Protein AF-A0AAE3LX04-F1 (afdb_monomer_lite)

Radius of gyration: 14.79 Å; chains: 1; bounding box: 32×34×37 Å

pLDDT: mean 92.46, std 10.85, range [40.88, 98.56]

Secondary structure (DSSP, 8-state):
-PPPPHHHHHHHHHHHHHHTT-HHHHHHHHHHHHHTT--HHHHHHHHHHHHHHHHHHHT-TT-HHHHHHH-SS---HHHHHHHHHHHHHHHHHHHHHHHHHHHHHHHHHHS---S-HHHHHHHHHHHHHHHTTS--

Foldseek 3Di:
DDDPDPLVVLLVVLLLCLLVLVLVVNVVSLVVSVVVVNDLLNSLVSNLVLLVLLLQQQPDPVHNVVSQCPDPVRDDDPVSVSSSVSSRLQHNVLSVVLNVLSVVLSVVVVDDDDDDSSVSSSVSSSVSSVSSPPDD

Structure (mmCIF, N/CA/C/O backbone):
data_AF-A0AAE3LX04-F1
#
_entry.id   AF-A0AAE3LX04-F1
#
loop_
_atom_site.group_PDB
_atom_site.id
_atom_site.type_symbol
_atom_site.label_atom_id
_atom_site.label_alt_id
_atom_site.label_comp_id
_atom_site.label_asym_id
_atom_site.label_entity_id
_atom_site.label_seq_id
_atom_site.pdbx_PDB_ins_code
_atom_site.Cartn_x
_atom_site.Cartn_y
_atom_site.Cartn_z
_atom_site.occupancy
_atom_site.B_iso_or_equiv
_atom_site.auth_seq_id
_atom_site.auth_comp_id
_atom_site.auth_asym_id
_atom_site.auth_atom_id
_atom_site.pdbx_PDB_model_num
ATOM 1 N N . ALA A 1 1 ? 15.759 -22.348 7.270 1.00 40.88 1 ALA A N 1
ATOM 2 C CA . ALA A 1 1 ? 14.802 -21.340 6.777 1.00 40.88 1 ALA A CA 1
ATOM 3 C C . ALA A 1 1 ? 13.805 -21.066 7.896 1.00 40.88 1 ALA A C 1
ATOM 5 O O . ALA A 1 1 ? 13.182 -22.018 8.348 1.00 40.88 1 ALA A O 1
ATOM 6 N N . CYS A 1 2 ? 13.716 -19.833 8.402 1.00 48.12 2 CYS A N 1
ATOM 7 C CA . CYS A 1 2 ? 12.643 -19.460 9.328 1.00 48.12 2 CYS A CA 1
ATOM 8 C C . CYS A 1 2 ? 11.353 -19.325 8.521 1.00 48.12 2 CYS A C 1
ATOM 10 O O . CYS A 1 2 ? 11.318 -18.542 7.572 1.00 48.12 2 CYS A O 1
ATOM 12 N N . ALA A 1 3 ? 10.327 -20.103 8.863 1.00 41.97 3 ALA A N 1
ATOM 13 C CA . ALA A 1 3 ? 8.994 -19.874 8.327 1.00 41.97 3 ALA A CA 1
ATOM 14 C C . ALA A 1 3 ? 8.537 -18.463 8.744 1.00 41.97 3 ALA A C 1
ATOM 16 O O . ALA A 1 3 ? 8.785 -18.078 9.892 1.00 41.97 3 ALA A O 1
ATOM 17 N N . PRO A 1 4 ? 7.924 -17.678 7.842 1.00 54.59 4 PRO A N 1
ATOM 18 C CA . PRO A 1 4 ? 7.357 -16.393 8.221 1.00 54.59 4 PRO A CA 1
ATOM 19 C C . PRO A 1 4 ? 6.313 -16.618 9.315 1.00 54.59 4 PRO A C 1
ATOM 21 O O . PRO A 1 4 ? 5.548 -17.584 9.272 1.00 54.59 4 PRO A O 1
ATOM 24 N N . VAL A 1 5 ? 6.300 -15.739 10.315 1.00 61.31 5 VAL A N 1
ATOM 25 C CA . VAL A 1 5 ? 5.229 -15.722 11.315 1.00 61.31 5 VAL A CA 1
ATOM 26 C C . VAL A 1 5 ? 3.923 -15.483 10.558 1.00 61.31 5 VAL A C 1
ATOM 28 O O . VAL A 1 5 ? 3.886 -14.614 9.691 1.00 61.31 5 VAL A O 1
ATOM 31 N N . SER A 1 6 ? 2.864 -16.240 10.855 1.00 61.38 6 SER A N 1
ATOM 32 C CA . SER A 1 6 ? 1.597 -16.229 10.102 1.00 61.38 6 SER A CA 1
ATOM 33 C C . SER A 1 6 ? 1.060 -14.815 9.828 1.00 61.38 6 SER A C 1
ATOM 35 O O . SER A 1 6 ? 0.615 -14.523 8.724 1.00 61.38 6 SER A O 1
ATOM 37 N N . ASN A 1 7 ? 1.231 -13.901 10.790 1.00 66.44 7 ASN A N 1
ATOM 38 C CA . ASN A 1 7 ? 0.832 -12.497 10.670 1.00 66.44 7 ASN A CA 1
ATOM 39 C C . ASN A 1 7 ? 1.572 -11.724 9.560 1.00 66.44 7 ASN A C 1
ATOM 41 O O . ASN A 1 7 ? 1.014 -10.791 8.993 1.00 66.44 7 ASN A O 1
ATOM 45 N N . GLU A 1 8 ? 2.828 -12.063 9.260 1.00 70.25 8 GLU A N 1
ATOM 46 C CA . GLU A 1 8 ? 3.607 -11.401 8.205 1.00 70.25 8 GLU A CA 1
ATOM 47 C C . GLU A 1 8 ? 3.161 -11.858 6.811 1.00 70.25 8 GLU A C 1
ATOM 49 O O . GLU A 1 8 ? 3.072 -11.037 5.900 1.00 70.25 8 GLU A O 1
ATOM 54 N 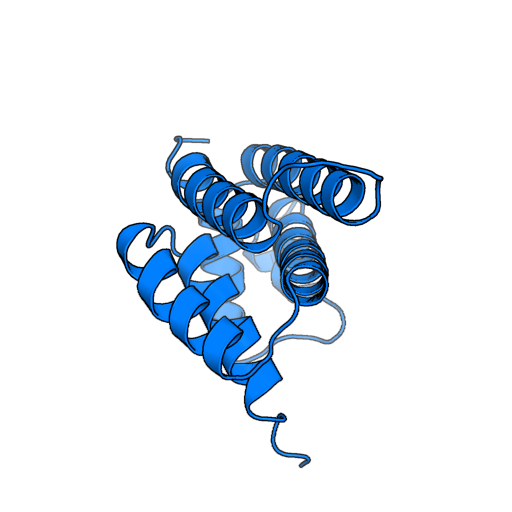N . ALA A 1 9 ? 2.797 -13.137 6.662 1.00 74.75 9 ALA A N 1
ATOM 55 C CA . ALA A 1 9 ? 2.200 -13.650 5.430 1.00 74.75 9 ALA A CA 1
ATOM 56 C C . ALA A 1 9 ? 0.818 -13.025 5.174 1.00 74.75 9 ALA A C 1
ATOM 58 O O . ALA A 1 9 ? 0.560 -12.534 4.076 1.00 74.75 9 ALA A O 1
ATOM 59 N N . ASP A 1 10 ? -0.028 -12.946 6.206 1.00 82.69 10 ASP A N 1
ATOM 60 C CA . ASP A 1 10 ? -1.352 -12.327 6.093 1.00 82.69 10 ASP A CA 1
ATOM 61 C C . ASP A 1 10 ? -1.257 -10.804 5.825 1.00 82.69 10 ASP A C 1
ATOM 63 O O . ASP A 1 10 ? -2.107 -10.224 5.140 1.00 82.69 10 ASP A O 1
ATOM 67 N N . LEU A 1 11 ? -0.206 -10.135 6.326 1.00 89.69 11 LEU A N 1
ATOM 68 C CA . LEU A 1 11 ? 0.087 -8.735 6.003 1.00 89.69 11 LEU A CA 1
ATOM 69 C C . LEU A 1 11 ? 0.485 -8.572 4.531 1.00 89.69 11 LEU A C 1
ATOM 71 O O . LEU A 1 11 ? -0.022 -7.679 3.854 1.00 89.69 11 LEU A O 1
ATOM 75 N N . ASP A 1 12 ? 1.368 -9.423 4.014 1.00 91.19 12 ASP A N 1
ATOM 76 C CA . ASP A 1 12 ? 1.736 -9.392 2.596 1.00 91.19 12 ASP A CA 1
ATOM 77 C C . ASP A 1 12 ? 0.509 -9.653 1.695 1.00 91.19 12 ASP A C 1
ATOM 79 O O . ASP A 1 12 ? 0.388 -9.054 0.622 1.00 91.19 12 ASP A O 1
ATOM 83 N N . ASP A 1 13 ? -0.447 -10.475 2.137 1.00 93.31 13 ASP A N 1
ATOM 84 C CA . ASP A 1 13 ? -1.686 -10.750 1.405 1.00 93.31 13 ASP A CA 1
ATOM 85 C C . ASP A 1 13 ? -2.583 -9.517 1.246 1.00 93.31 13 ASP A C 1
ATOM 87 O O . ASP A 1 13 ? -3.019 -9.231 0.125 1.00 93.31 13 ASP A O 1
ATOM 91 N N . ILE A 1 14 ? -2.820 -8.731 2.307 1.00 96.62 14 ILE A N 1
ATOM 92 C CA . ILE A 1 14 ? -3.611 -7.494 2.164 1.00 96.62 14 ILE A CA 1
ATOM 93 C C . ILE A 1 14 ? -2.918 -6.489 1.237 1.00 96.62 14 ILE A C 1
ATOM 95 O O . ILE A 1 14 ? -3.574 -5.833 0.426 1.00 96.62 14 ILE A O 1
ATOM 99 N N . LEU A 1 15 ? -1.588 -6.400 1.293 1.00 97.44 15 LEU A N 1
ATOM 100 C CA . LEU A 1 15 ? -0.820 -5.500 0.433 1.00 97.44 15 LEU A CA 1
ATOM 101 C C . LEU A 1 15 ? -0.904 -5.923 -1.034 1.00 97.44 15 LEU A C 1
ATOM 103 O O . LEU A 1 15 ? -1.088 -5.071 -1.909 1.00 97.44 15 LEU A O 1
ATOM 107 N N . ASN A 1 16 ? -0.855 -7.229 -1.304 1.00 97.25 16 ASN A N 1
ATOM 108 C CA . ASN A 1 16 ? -1.091 -7.777 -2.635 1.00 97.25 16 ASN A CA 1
ATOM 109 C C . ASN A 1 16 ? -2.509 -7.470 -3.126 1.00 97.25 16 ASN A C 1
ATOM 111 O O . ASN A 1 16 ? -2.658 -6.975 -4.235 1.00 97.25 16 ASN A O 1
ATOM 115 N N . VAL A 1 17 ? -3.541 -7.682 -2.305 1.00 97.88 17 VAL A N 1
ATOM 116 C CA . VAL A 1 17 ? -4.942 -7.378 -2.654 1.00 97.88 17 VAL A CA 1
ATOM 117 C C . VAL A 1 17 ? -5.124 -5.908 -3.045 1.00 97.88 17 VAL A C 1
ATOM 119 O O . VAL A 1 17 ? -5.741 -5.605 -4.071 1.00 97.88 17 VAL A O 1
ATOM 122 N N . VAL A 1 18 ? -4.561 -4.988 -2.258 1.00 98.25 18 VAL A N 1
ATOM 123 C CA . VAL A 1 18 ? -4.651 -3.543 -2.516 1.00 98.25 18 VAL A CA 1
ATOM 124 C C . VAL A 1 18 ? -3.929 -3.170 -3.809 1.00 98.25 18 VAL A C 1
ATOM 126 O O . VAL A 1 18 ? -4.471 -2.426 -4.627 1.00 98.25 18 VAL A O 1
ATOM 129 N N . THR A 1 19 ? -2.724 -3.697 -4.021 1.00 98.06 19 THR A N 1
ATOM 130 C CA . THR A 1 19 ? -1.900 -3.350 -5.190 1.00 98.06 19 THR A CA 1
ATOM 131 C C . THR A 1 19 ? -2.306 -4.075 -6.470 1.00 98.06 19 THR A C 1
ATOM 133 O O . THR A 1 19 ? -2.090 -3.535 -7.552 1.00 98.06 19 THR A O 1
ATOM 136 N N . ASP A 1 20 ? -3.004 -5.205 -6.360 1.00 97.50 20 ASP A N 1
ATOM 137 C CA . ASP A 1 20 ? -3.728 -5.870 -7.451 1.00 97.50 20 ASP A CA 1
ATOM 138 C C . ASP A 1 20 ? -5.122 -5.245 -7.699 1.00 97.50 20 ASP A C 1
ATOM 140 O O . ASP A 1 20 ? -5.898 -5.744 -8.514 1.00 97.50 20 ASP A O 1
ATOM 144 N N . LEU A 1 21 ? -5.442 -4.130 -7.026 1.00 96.75 21 LEU A N 1
ATOM 145 C CA . LEU A 1 21 ? -6.643 -3.310 -7.232 1.00 96.75 21 LEU A CA 1
ATOM 146 C C . LEU A 1 21 ? -7.963 -4.025 -6.900 1.00 96.75 21 LEU A C 1
ATOM 148 O O . LEU A 1 21 ? -9.031 -3.658 -7.402 1.00 96.75 21 LEU A O 1
ATOM 152 N N . LYS A 1 22 ? -7.929 -5.029 -6.024 1.00 96.81 22 LYS A N 1
ATOM 153 C CA . LYS A 1 22 ? -9.075 -5.873 -5.651 1.00 96.81 22 LYS A CA 1
ATOM 154 C C . LYS A 1 22 ? -9.845 -5.296 -4.459 1.00 96.81 22 LYS A C 1
ATOM 156 O O . LYS A 1 22 ? -9.922 -5.902 -3.397 1.00 96.81 22 LYS A O 1
ATOM 161 N N . ALA A 1 23 ? -10.455 -4.122 -4.638 1.00 96.19 23 ALA A N 1
ATOM 162 C CA . ALA A 1 23 ? -11.133 -3.397 -3.554 1.00 96.19 23 ALA A CA 1
ATOM 163 C C . ALA A 1 23 ? -12.182 -4.231 -2.783 1.00 96.19 23 ALA A C 1
ATOM 165 O O . ALA A 1 23 ? -12.292 -4.103 -1.568 1.00 96.19 23 ALA A O 1
ATOM 166 N N . ALA A 1 24 ? -12.908 -5.122 -3.468 1.00 96.31 24 ALA A N 1
ATOM 167 C CA . ALA A 1 24 ? -13.913 -5.991 -2.849 1.00 96.31 24 ALA A CA 1
ATOM 168 C C . ALA A 1 24 ? -13.321 -7.042 -1.885 1.00 96.31 24 ALA A C 1
ATOM 170 O O . ALA A 1 24 ? -14.018 -7.510 -0.990 1.00 96.31 24 ALA A O 1
ATOM 171 N N . GLU A 1 25 ? -12.043 -7.402 -2.043 1.00 97.38 25 GLU A N 1
ATOM 172 C CA . GLU A 1 25 ? -11.356 -8.385 -1.193 1.00 97.38 25 GLU A CA 1
ATOM 173 C C . GLU A 1 25 ? -10.764 -7.741 0.082 1.00 97.38 25 GLU A C 1
ATOM 175 O O . GLU A 1 25 ? -10.432 -8.452 1.028 1.00 97.38 25 GLU A O 1
ATOM 180 N N . ILE A 1 26 ? -10.677 -6.403 0.154 1.00 97.62 26 ILE A N 1
ATOM 181 C CA . ILE A 1 26 ? -10.029 -5.668 1.259 1.00 97.62 26 ILE A CA 1
ATOM 182 C C . ILE A 1 26 ? -10.728 -5.908 2.599 1.00 97.62 26 ILE A C 1
ATOM 184 O O . ILE A 1 26 ? -10.073 -6.288 3.568 1.00 97.62 26 ILE A O 1
ATOM 188 N N . GLY A 1 27 ? -12.048 -5.703 2.662 1.00 96.56 27 GLY A N 1
ATOM 189 C CA . GLY A 1 27 ? -12.821 -5.813 3.906 1.00 96.56 27 GLY A CA 1
ATOM 190 C C . GLY A 1 27 ? -12.691 -7.190 4.576 1.00 96.56 27 GLY A C 1
ATOM 191 O O . GLY A 1 27 ? -12.297 -7.258 5.743 1.00 96.56 27 GLY A O 1
ATOM 192 N N . PRO A 1 28 ? -12.941 -8.304 3.856 1.00 96.06 28 PRO A N 1
ATOM 193 C CA . PRO A 1 28 ? -12.779 -9.651 4.404 1.00 96.06 28 PRO A CA 1
ATOM 194 C C . PRO A 1 28 ? -11.361 -9.958 4.909 1.00 96.06 28 PRO A C 1
ATOM 196 O O . PRO A 1 28 ? -11.207 -10.564 5.972 1.00 96.06 28 PRO A O 1
ATOM 199 N N . VAL A 1 29 ? -10.321 -9.532 4.183 1.00 96.62 29 VAL A N 1
ATOM 200 C CA . VAL A 1 29 ? -8.922 -9.774 4.580 1.00 96.62 29 VAL A CA 1
ATOM 201 C C . VAL A 1 29 ? -8.545 -8.934 5.805 1.00 96.62 29 VAL A C 1
ATOM 203 O O . VAL A 1 29 ? -7.982 -9.468 6.760 1.00 96.62 29 VAL A O 1
ATOM 206 N N . LEU A 1 30 ? -8.916 -7.649 5.838 1.00 96.44 30 LEU A N 1
ATOM 207 C CA . LEU A 1 30 ? -8.692 -6.785 7.003 1.00 96.44 30 LEU A CA 1
ATOM 208 C C . LEU A 1 30 ? -9.425 -7.281 8.246 1.00 96.44 30 LEU A C 1
ATOM 210 O O . LEU A 1 30 ? -8.857 -7.268 9.336 1.00 96.44 30 LEU A O 1
ATOM 214 N N . SER A 1 31 ? -10.667 -7.747 8.095 1.00 95.25 31 SER A N 1
ATOM 215 C CA . SER A 1 31 ? -11.440 -8.313 9.202 1.00 95.25 31 SER A CA 1
ATOM 216 C C . SER A 1 31 ? -10.705 -9.491 9.852 1.00 95.25 31 SER A C 1
ATOM 218 O O . SER A 1 31 ? -10.570 -9.531 11.077 1.00 95.25 31 SER A O 1
ATOM 220 N N . ARG A 1 32 ? -10.137 -10.395 9.039 1.00 94.25 32 ARG A N 1
ATOM 221 C CA . ARG A 1 32 ? -9.319 -11.518 9.521 1.00 94.25 32 ARG A CA 1
ATOM 222 C C . ARG A 1 32 ? -8.056 -11.044 10.243 1.00 94.25 32 ARG A C 1
ATOM 224 O O . ARG A 1 32 ? -7.789 -11.507 11.347 1.00 94.25 32 ARG A O 1
ATOM 231 N N . LEU A 1 33 ? -7.321 -10.097 9.661 1.00 94.88 33 LEU A N 1
ATOM 232 C CA . LEU A 1 33 ? -6.110 -9.531 10.266 1.00 94.88 33 LEU A CA 1
ATOM 233 C C . LEU A 1 33 ? -6.393 -8.885 11.627 1.00 94.88 33 LEU A C 1
ATOM 235 O O . LEU A 1 33 ? -5.649 -9.090 12.585 1.00 94.88 33 LEU A O 1
ATOM 239 N N . TYR A 1 34 ? -7.492 -8.139 11.748 1.00 95.38 34 TYR A N 1
ATOM 240 C CA . TYR A 1 34 ? -7.889 -7.553 13.027 1.00 95.38 34 TYR A CA 1
ATOM 241 C C . TYR A 1 34 ? -8.329 -8.605 14.048 1.00 95.38 34 TYR A C 1
ATOM 243 O O . TYR A 1 34 ? -8.061 -8.428 15.237 1.00 95.38 34 TYR A O 1
ATOM 251 N N . ALA A 1 35 ? -8.960 -9.701 13.614 1.00 93.50 35 ALA A N 1
ATOM 252 C CA . ALA A 1 35 ? -9.302 -10.823 14.491 1.00 93.50 35 ALA A CA 1
ATOM 253 C C . ALA A 1 35 ? -8.056 -11.551 15.036 1.00 93.50 35 ALA A C 1
ATOM 255 O O . ALA A 1 35 ? -8.097 -12.077 16.144 1.00 93.50 35 ALA A O 1
ATOM 256 N N . GLN A 1 36 ? -6.939 -11.525 14.302 1.00 91.50 36 GLN A N 1
ATOM 257 C CA . GLN A 1 36 ? -5.634 -12.048 14.734 1.00 91.50 36 GLN A CA 1
ATOM 258 C C . GLN A 1 36 ? -4.832 -11.062 15.610 1.00 91.50 36 GLN A C 1
ATOM 260 O O . GLN A 1 36 ? -3.733 -11.382 16.059 1.00 91.50 36 GLN A O 1
ATOM 265 N N . GLY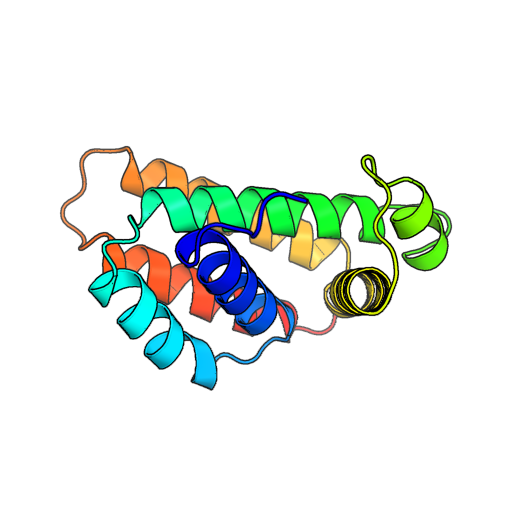 A 1 37 ? -5.359 -9.857 15.859 1.00 92.56 37 GLY A N 1
ATOM 266 C CA . GLY A 1 37 ? -4.709 -8.842 16.694 1.00 92.56 37 GLY A CA 1
ATOM 267 C C . GLY A 1 37 ? -3.736 -7.914 15.960 1.00 92.56 37 GLY A C 1
ATOM 268 O O . GLY A 1 37 ? -3.009 -7.163 16.618 1.00 92.56 37 GLY A O 1
ATOM 269 N N . THR A 1 38 ? -3.721 -7.917 14.622 1.00 94.50 38 THR A N 1
ATOM 270 C CA . THR A 1 38 ? -2.895 -6.989 13.838 1.00 94.50 38 THR A CA 1
ATOM 271 C C . THR A 1 38 ? -3.290 -5.540 14.118 1.00 94.50 38 THR A C 1
ATOM 273 O O . THR A 1 38 ? -4.463 -5.168 14.071 1.00 94.50 38 THR A O 1
ATOM 276 N N . GLN A 1 39 ? -2.295 -4.700 14.398 1.00 94.06 39 GLN A N 1
ATOM 277 C CA . GLN A 1 39 ? -2.513 -3.296 14.741 1.00 94.06 39 GLN A CA 1
ATOM 278 C C . GLN A 1 39 ? -2.648 -2.415 13.485 1.00 94.06 39 GLN A C 1
ATOM 280 O O . GLN A 1 39 ? -1.881 -2.602 12.537 1.00 94.06 39 GLN A O 1
ATOM 285 N N . PRO A 1 40 ? -3.540 -1.403 13.474 1.00 95.75 40 PRO A N 1
ATOM 286 C CA . PRO A 1 40 ? -3.666 -0.431 12.379 1.00 95.75 40 PRO A CA 1
ATOM 287 C C . PRO A 1 40 ? -2.331 0.196 11.953 1.00 95.75 40 PRO A C 1
ATOM 289 O O . PRO A 1 40 ? -2.010 0.242 10.769 1.00 95.75 40 PRO A O 1
ATOM 292 N N . VAL A 1 41 ? -1.498 0.578 12.923 1.00 94.94 41 VAL A N 1
ATOM 293 C CA . VAL A 1 41 ? -0.165 1.143 12.671 1.00 94.94 41 VAL A CA 1
ATOM 294 C C . VAL A 1 41 ? 0.755 0.156 11.937 1.00 94.94 41 VAL A C 1
ATOM 296 O O . VAL A 1 41 ? 1.508 0.552 11.048 1.00 94.94 41 VAL A O 1
ATOM 299 N N . ALA A 1 42 ? 0.683 -1.141 12.255 1.00 94.56 42 ALA A N 1
ATOM 300 C CA . ALA A 1 42 ? 1.481 -2.160 11.572 1.00 94.56 42 ALA A CA 1
ATOM 301 C C . ALA A 1 42 ? 1.079 -2.302 10.092 1.00 94.56 42 ALA A C 1
ATOM 303 O O . ALA A 1 42 ? 1.946 -2.466 9.232 1.00 94.56 42 ALA A O 1
ATOM 304 N N . LEU A 1 43 ? -0.217 -2.162 9.784 1.00 96.75 43 LEU A N 1
ATOM 305 C CA . LEU A 1 43 ? -0.730 -2.151 8.411 1.00 96.75 43 LEU A CA 1
ATOM 306 C C . LEU A 1 43 ? -0.195 -0.949 7.618 1.00 96.75 43 LEU A C 1
ATOM 308 O O . LEU A 1 43 ? 0.239 -1.121 6.480 1.00 96.75 43 LEU A O 1
ATOM 312 N N . CYS A 1 44 ? -0.153 0.244 8.222 1.00 96.81 44 CYS A N 1
ATOM 313 C CA . CYS A 1 44 ? 0.429 1.439 7.598 1.00 96.81 44 CYS A CA 1
ATOM 314 C C . CYS A 1 44 ? 1.933 1.288 7.327 1.00 96.81 44 CYS A C 1
ATOM 316 O O . CYS A 1 44 ? 2.391 1.621 6.234 1.00 96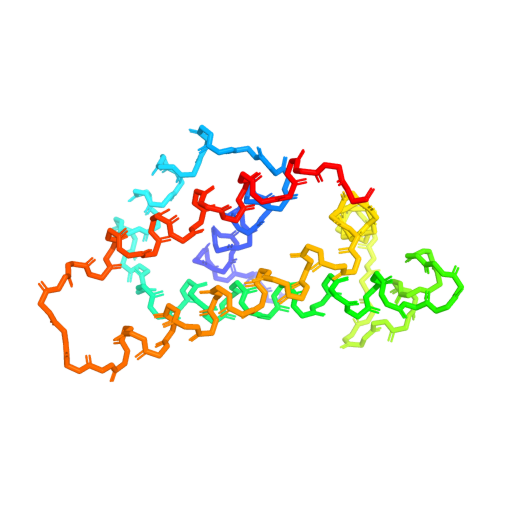.81 44 CYS A O 1
ATOM 318 N N . ILE A 1 45 ? 2.698 0.722 8.268 1.00 95.50 45 ILE A N 1
ATOM 319 C CA . ILE A 1 45 ? 4.134 0.446 8.080 1.00 95.50 45 ILE A CA 1
ATOM 320 C C . ILE A 1 45 ? 4.353 -0.536 6.921 1.00 95.50 45 ILE A C 1
ATOM 322 O O . ILE A 1 45 ? 5.197 -0.294 6.052 1.00 95.50 45 ILE A O 1
ATOM 326 N N . GLY A 1 46 ? 3.582 -1.629 6.887 1.00 96.62 46 GLY A N 1
ATOM 327 C CA . GLY A 1 46 ? 3.626 -2.610 5.802 1.00 96.62 46 GLY A CA 1
ATOM 328 C C . GLY A 1 46 ? 3.309 -1.979 4.447 1.00 96.62 46 GLY A C 1
ATOM 329 O O . GLY A 1 46 ? 4.069 -2.150 3.491 1.00 96.62 46 GLY A O 1
ATOM 330 N N . ALA A 1 47 ? 2.244 -1.175 4.388 1.00 97.94 47 ALA A N 1
ATOM 331 C CA . ALA A 1 47 ? 1.839 -0.455 3.188 1.00 97.94 47 ALA A CA 1
ATOM 332 C C . ALA A 1 47 ? 2.935 0.488 2.698 1.00 97.94 47 ALA A C 1
ATOM 334 O O . ALA A 1 47 ? 3.349 0.401 1.545 1.00 97.94 47 ALA A O 1
ATOM 335 N N . LEU A 1 48 ? 3.473 1.335 3.576 1.00 97.56 48 LEU A N 1
ATOM 336 C CA . LEU A 1 48 ? 4.507 2.296 3.212 1.00 97.56 48 LEU A CA 1
ATOM 337 C C . LEU A 1 48 ? 5.754 1.603 2.646 1.00 97.56 48 LEU A C 1
ATOM 339 O O . LEU A 1 48 ? 6.314 2.050 1.646 1.00 97.56 48 LEU A O 1
ATOM 343 N N . ARG A 1 49 ? 6.174 0.484 3.250 1.00 96.81 49 ARG A N 1
ATOM 344 C CA . ARG A 1 49 ? 7.304 -0.321 2.765 1.00 96.81 49 ARG A CA 1
ATOM 345 C C . ARG A 1 49 ? 7.038 -0.899 1.373 1.00 96.81 49 ARG A C 1
ATOM 347 O O . ARG A 1 49 ? 7.888 -0.762 0.494 1.00 96.81 49 ARG A O 1
ATOM 354 N N . HIS A 1 50 ? 5.875 -1.514 1.166 1.00 97.44 50 HIS A N 1
ATOM 355 C CA . HIS A 1 50 ? 5.506 -2.128 -0.115 1.00 97.44 50 HIS A CA 1
ATOM 356 C C . HIS A 1 50 ? 5.349 -1.087 -1.226 1.00 97.44 50 HIS A C 1
ATOM 358 O O . HIS A 1 50 ? 5.929 -1.231 -2.298 1.00 97.44 50 HIS A O 1
ATOM 364 N N . PHE A 1 51 ? 4.664 0.025 -0.958 1.00 98.31 51 PHE A N 1
ATOM 365 C CA . PHE A 1 51 ? 4.497 1.104 -1.933 1.00 98.31 51 PHE A CA 1
ATOM 366 C C . PHE A 1 51 ? 5.816 1.807 -2.271 1.00 98.31 51 PHE A C 1
ATOM 368 O O . PHE A 1 51 ? 6.037 2.139 -3.433 1.00 98.31 51 PHE A O 1
ATOM 375 N N . ARG A 1 52 ? 6.741 1.966 -1.312 1.00 97.25 52 ARG A N 1
ATOM 376 C CA . ARG A 1 52 ? 8.101 2.450 -1.609 1.00 97.25 52 ARG A CA 1
ATOM 377 C C . ARG A 1 52 ? 8.853 1.491 -2.523 1.00 97.25 52 ARG A C 1
ATOM 379 O O . ARG A 1 52 ? 9.504 1.947 -3.455 1.00 97.25 52 ARG A O 1
ATOM 386 N N . GLN A 1 53 ? 8.733 0.183 -2.292 1.00 97.38 53 GLN A N 1
ATOM 387 C CA . GLN A 1 53 ? 9.333 -0.826 -3.163 1.00 97.38 53 GLN A CA 1
ATOM 388 C C . GLN A 1 53 ? 8.781 -0.722 -4.591 1.00 97.38 53 GLN A C 1
ATOM 390 O O . GLN A 1 53 ? 9.565 -0.684 -5.538 1.00 97.38 53 GLN A O 1
ATOM 395 N N . LEU A 1 54 ? 7.459 -0.612 -4.754 1.00 97.88 54 LEU A N 1
ATOM 396 C CA . LEU A 1 54 ? 6.839 -0.405 -6.066 1.00 97.88 54 LEU A CA 1
ATOM 397 C C . LEU A 1 54 ? 7.296 0.903 -6.714 1.00 97.88 54 LEU A C 1
ATOM 399 O O . LEU A 1 54 ? 7.631 0.906 -7.896 1.00 97.88 54 LEU A O 1
ATOM 403 N N . HIS A 1 55 ? 7.363 1.992 -5.948 1.00 97.88 55 HIS A N 1
ATOM 404 C CA . HIS A 1 55 ? 7.816 3.291 -6.437 1.00 97.88 55 HIS A CA 1
ATOM 405 C C . HIS A 1 55 ? 9.268 3.235 -6.926 1.00 97.88 55 HIS A C 1
ATOM 407 O O . HIS A 1 55 ? 9.559 3.702 -8.020 1.00 97.88 55 HIS A O 1
ATOM 413 N N . THR A 1 56 ? 10.176 2.595 -6.181 1.00 97.12 56 THR A N 1
ATOM 414 C CA . THR A 1 56 ? 11.561 2.383 -6.631 1.00 97.12 56 THR A CA 1
ATOM 415 C C . THR A 1 56 ? 11.621 1.638 -7.964 1.00 97.12 56 THR A C 1
ATOM 417 O O . THR A 1 56 ? 12.425 1.994 -8.819 1.00 97.12 56 THR A O 1
ATOM 420 N N . VAL A 1 57 ? 10.769 0.628 -8.158 1.00 98.06 57 VAL A N 1
ATOM 421 C CA . VAL A 1 57 ? 10.710 -0.132 -9.415 1.00 98.06 57 VAL A CA 1
ATOM 422 C C . VAL A 1 57 ? 10.144 0.712 -10.559 1.00 98.06 57 VAL A C 1
ATOM 424 O O . VAL A 1 57 ? 10.708 0.709 -11.649 1.00 98.06 57 VAL A O 1
ATOM 427 N N . ALA A 1 58 ? 9.048 1.434 -10.323 1.00 97.06 58 ALA A N 1
ATOM 428 C CA . ALA A 1 58 ? 8.363 2.235 -11.338 1.00 97.06 58 ALA A CA 1
ATOM 429 C C . ALA A 1 58 ? 9.145 3.491 -11.757 1.00 97.06 58 ALA A C 1
ATOM 431 O O . ALA A 1 58 ? 8.972 3.972 -12.874 1.00 97.06 58 ALA A O 1
ATOM 432 N N . SER A 1 59 ? 10.000 4.015 -10.878 1.00 96.69 59 SER A N 1
ATOM 433 C CA . SER A 1 59 ? 10.786 5.231 -11.113 1.00 96.69 59 SER A CA 1
ATOM 434 C C . SER A 1 59 ? 12.114 4.983 -11.831 1.00 96.69 59 SER A C 1
ATOM 436 O O . SER A 1 59 ? 12.873 5.927 -12.050 1.00 96.69 59 SER A O 1
ATOM 438 N N . ASP A 1 60 ? 12.422 3.737 -12.202 1.00 96.69 60 ASP A N 1
ATOM 439 C CA . ASP A 1 60 ? 13.642 3.442 -12.945 1.00 96.69 60 ASP A CA 1
ATOM 440 C C . ASP A 1 60 ? 13.562 3.957 -14.398 1.00 96.69 60 ASP A C 1
ATOM 442 O O . ASP A 1 60 ? 12.596 3.642 -15.099 1.00 96.69 60 ASP A O 1
ATOM 446 N N . PRO A 1 61 ? 14.577 4.691 -14.899 1.00 93.81 61 PRO A N 1
ATOM 447 C CA . PRO A 1 61 ? 14.594 5.180 -16.281 1.00 93.81 61 PRO A CA 1
ATOM 448 C C . PRO A 1 61 ? 14.558 4.073 -17.346 1.00 93.81 61 PRO A C 1
ATOM 450 O O . PRO A 1 61 ? 14.101 4.312 -18.459 1.00 93.81 61 PRO A O 1
ATOM 453 N N . GLY A 1 62 ? 15.032 2.866 -17.021 1.00 93.25 62 GLY A N 1
ATOM 454 C CA . GLY A 1 62 ? 14.949 1.681 -17.880 1.00 93.25 62 GLY A CA 1
ATOM 455 C C . GLY A 1 62 ? 13.614 0.934 -17.776 1.00 93.25 62 GLY A C 1
ATOM 456 O O . GLY A 1 62 ? 13.483 -0.165 -18.316 1.00 93.25 62 GLY A O 1
ATOM 457 N N . GLY A 1 63 ? 12.637 1.496 -17.060 1.00 92.38 63 GLY A N 1
ATOM 458 C CA . GLY A 1 63 ? 11.333 0.899 -16.798 1.00 92.38 63 GLY A CA 1
ATOM 459 C C . GLY A 1 63 ? 11.350 -0.157 -15.688 1.00 92.38 63 GLY A C 1
ATOM 460 O O . GLY A 1 63 ? 12.393 -0.549 -15.159 1.00 92.38 63 GLY A O 1
ATOM 461 N N . ALA A 1 64 ? 10.163 -0.673 -15.355 1.00 93.69 64 ALA A N 1
ATOM 462 C CA . ALA A 1 64 ? 9.968 -1.586 -14.225 1.00 93.69 64 ALA A CA 1
ATOM 463 C C . ALA A 1 64 ? 10.829 -2.864 -14.289 1.00 93.69 64 ALA A C 1
ATOM 465 O O . ALA A 1 64 ? 11.239 -3.388 -13.253 1.00 93.69 64 ALA A O 1
ATOM 466 N N . GLY A 1 65 ? 11.145 -3.359 -15.492 1.00 93.62 65 GLY A N 1
ATOM 467 C CA . GLY A 1 65 ? 12.022 -4.520 -15.682 1.00 93.62 65 GLY A CA 1
ATOM 468 C C . GLY A 1 65 ? 13.478 -4.271 -15.266 1.00 93.62 65 GLY A C 1
ATOM 469 O O . GLY A 1 65 ? 14.118 -5.170 -14.719 1.00 93.62 65 GLY A O 1
ATOM 470 N N . ALA A 1 66 ? 13.991 -3.053 -15.463 1.00 94.62 66 ALA A N 1
ATOM 471 C CA . ALA A 1 66 ? 15.298 -2.647 -14.950 1.00 94.62 66 ALA A CA 1
ATOM 472 C C . ALA A 1 66 ? 15.221 -2.337 -13.445 1.00 94.62 66 ALA A C 1
ATOM 474 O O . ALA A 1 66 ? 16.053 -2.817 -12.669 1.00 94.62 66 A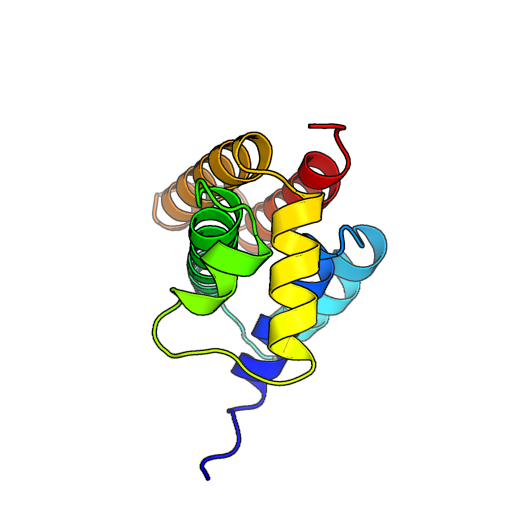LA A O 1
ATOM 475 N N . GLY A 1 67 ? 14.172 -1.624 -13.020 1.00 95.50 67 GLY A N 1
ATOM 476 C CA . GLY A 1 67 ? 13.958 -1.233 -11.625 1.00 95.50 67 GLY A CA 1
ATOM 477 C C . GLY A 1 67 ? 13.873 -2.416 -10.659 1.00 95.50 67 GLY A C 1
ATOM 478 O O . GLY A 1 67 ? 14.508 -2.402 -9.603 1.00 95.50 67 GLY A O 1
ATOM 479 N N . ILE A 1 68 ? 13.177 -3.497 -11.035 1.00 96.38 68 ILE A N 1
ATOM 480 C CA . ILE A 1 68 ? 13.066 -4.705 -10.198 1.00 96.38 68 ILE A CA 1
ATOM 481 C C . ILE A 1 68 ? 14.434 -5.360 -9.937 1.00 96.38 68 ILE A C 1
ATOM 483 O O . ILE A 1 68 ? 14.658 -5.903 -8.856 1.00 96.38 68 ILE A O 1
ATOM 487 N N . GLY A 1 69 ? 15.380 -5.264 -10.880 1.00 94.56 69 GLY A N 1
ATOM 488 C CA . GLY A 1 69 ? 16.746 -5.780 -10.721 1.00 94.56 69 GLY A CA 1
ATOM 489 C C . GLY A 1 69 ? 17.619 -4.955 -9.765 1.00 94.56 69 GLY A C 1
ATOM 490 O O . GLY A 1 69 ? 18.621 -5.451 -9.235 1.00 94.56 69 GLY A O 1
ATOM 491 N N . ARG A 1 70 ? 17.237 -3.700 -9.502 1.00 91.62 70 ARG A N 1
ATOM 492 C CA . ARG A 1 70 ? 17.955 -2.798 -8.589 1.00 91.62 70 ARG A CA 1
ATOM 493 C C . ARG A 1 70 ? 17.518 -2.928 -7.135 1.00 91.62 70 ARG A C 1
ATOM 495 O O . ARG A 1 70 ? 18.218 -2.431 -6.258 1.00 91.62 70 ARG A O 1
ATOM 502 N N . LEU A 1 71 ?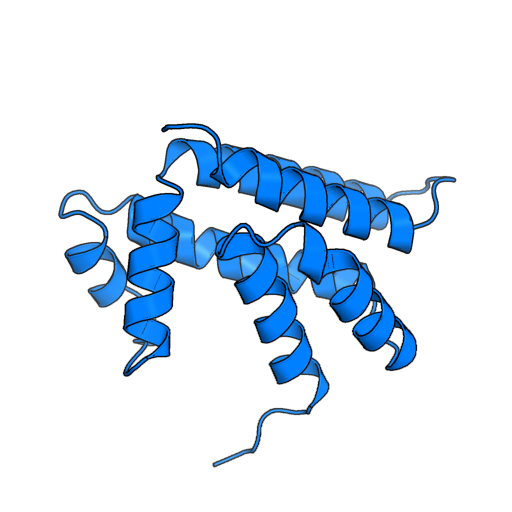 16.419 -3.633 -6.862 1.00 93.75 71 LEU A N 1
ATOM 503 C CA . LEU A 1 71 ? 15.957 -3.863 -5.496 1.00 93.75 71 LEU A CA 1
ATOM 504 C C . LEU A 1 71 ? 17.008 -4.586 -4.649 1.00 93.75 71 LEU A C 1
ATOM 506 O O . LEU A 1 71 ? 17.690 -5.510 -5.105 1.00 93.75 71 LEU A O 1
ATOM 510 N N . ARG A 1 72 ? 17.124 -4.159 -3.391 1.00 91.38 72 ARG A N 1
ATOM 511 C CA . ARG A 1 72 ? 17.973 -4.777 -2.372 1.00 91.38 72 ARG A CA 1
ATOM 512 C C . ARG A 1 72 ? 17.136 -4.980 -1.100 1.00 91.38 72 ARG A C 1
ATOM 514 O O . ARG A 1 72 ? 16.651 -3.984 -0.566 1.00 91.38 72 ARG A O 1
ATOM 521 N N . PRO A 1 73 ? 16.946 -6.228 -0.625 1.00 89.12 73 PRO A N 1
ATOM 522 C CA . PRO A 1 73 ? 17.430 -7.490 -1.203 1.00 89.12 73 PRO A CA 1
ATOM 523 C C . PRO A 1 73 ? 16.776 -7.820 -2.563 1.00 89.12 73 PRO A C 1
ATOM 525 O O . PRO A 1 73 ? 15.678 -7.335 -2.848 1.00 89.12 73 PRO A O 1
ATOM 528 N N . PRO A 1 74 ? 17.440 -8.619 -3.421 1.00 91.19 74 PRO A N 1
ATOM 529 C CA . PRO A 1 74 ? 16.855 -9.044 -4.686 1.00 91.19 74 PRO A CA 1
ATOM 530 C C . PRO A 1 74 ? 15.625 -9.928 -4.447 1.00 91.19 74 PRO A C 1
ATOM 532 O O . PRO A 1 74 ? 15.603 -10.760 -3.539 1.00 91.19 74 PRO A O 1
ATOM 535 N N . VAL A 1 75 ? 14.599 -9.745 -5.278 1.00 93.19 75 VAL A N 1
ATOM 536 C CA . VAL A 1 75 ? 13.366 -10.539 -5.242 1.00 93.19 75 VAL A CA 1
ATOM 537 C C . VAL A 1 75 ? 13.367 -11.506 -6.418 1.00 93.19 75 VAL A C 1
ATOM 539 O O . VAL A 1 75 ? 13.670 -11.116 -7.545 1.00 93.19 75 VAL A O 1
ATOM 542 N N . PHE A 1 76 ? 12.993 -12.758 -6.166 1.00 92.12 76 PHE A N 1
ATOM 543 C CA . PHE A 1 76 ? 13.001 -13.829 -7.162 1.00 92.12 76 PHE A CA 1
ATOM 544 C C . PHE A 1 76 ? 11.627 -14.494 -7.299 1.00 92.12 76 PHE A C 1
ATOM 546 O O . PHE A 1 76 ? 10.736 -14.307 -6.465 1.00 92.12 76 PHE A O 1
ATOM 553 N N . GLY A 1 77 ? 11.475 -15.289 -8.361 1.00 94.88 77 GLY A N 1
ATOM 554 C CA . GLY A 1 77 ? 10.297 -16.123 -8.593 1.00 94.88 77 GLY A CA 1
ATOM 555 C C . GLY A 1 77 ? 8.992 -15.330 -8.767 1.00 94.88 77 GLY A C 1
ATOM 556 O O . GLY A 1 77 ? 9.027 -14.153 -9.128 1.00 94.88 77 GLY A O 1
ATOM 557 N N . PRO A 1 78 ? 7.830 -15.936 -8.459 1.00 94.94 78 PRO A N 1
ATOM 558 C CA . PRO A 1 78 ? 6.515 -15.327 -8.697 1.00 94.94 78 PRO A CA 1
ATOM 559 C C . PRO A 1 78 ? 6.312 -13.967 -8.013 1.00 94.94 78 PRO A C 1
ATOM 561 O O . PRO A 1 78 ? 5.583 -13.111 -8.518 1.00 94.94 78 PRO A O 1
ATOM 564 N N . ARG A 1 79 ? 6.982 -13.739 -6.873 1.00 94.12 79 ARG A N 1
ATOM 565 C CA . ARG A 1 79 ? 6.951 -12.452 -6.165 1.00 94.12 79 ARG A CA 1
ATOM 566 C C . ARG A 1 79 ? 7.591 -11.341 -6.998 1.00 94.12 79 ARG A C 1
ATOM 568 O O . ARG A 1 79 ? 7.051 -10.240 -7.041 1.00 94.12 79 ARG A O 1
ATOM 575 N N . ARG A 1 80 ? 8.699 -11.629 -7.690 1.00 96.06 80 ARG A N 1
ATOM 576 C CA . ARG A 1 80 ? 9.375 -10.676 -8.586 1.00 96.06 80 ARG A CA 1
ATOM 577 C C . ARG A 1 80 ? 8.435 -10.224 -9.698 1.00 96.06 80 ARG A C 1
ATOM 579 O O . ARG A 1 80 ? 8.277 -9.026 -9.921 1.00 96.06 80 ARG A O 1
ATOM 586 N N . ASP A 1 81 ? 7.786 -11.182 -10.353 1.00 95.88 81 ASP A N 1
ATOM 587 C CA . ASP A 1 81 ? 6.906 -10.904 -11.489 1.00 95.88 81 ASP A CA 1
ATOM 588 C C . ASP A 1 81 ? 5.655 -10.138 -11.049 1.00 95.88 81 ASP A C 1
ATOM 590 O O . ASP A 1 81 ? 5.207 -9.226 -11.742 1.00 95.88 81 ASP A O 1
ATOM 594 N N . ARG A 1 82 ? 5.114 -10.446 -9.862 1.00 96.88 82 ARG A N 1
ATOM 595 C CA . ARG A 1 82 ? 4.006 -9.683 -9.276 1.00 96.88 82 ARG A CA 1
ATOM 596 C C . ARG A 1 82 ? 4.401 -8.235 -8.976 1.00 96.88 82 ARG A C 1
ATOM 598 O O . ARG A 1 82 ? 3.694 -7.345 -9.437 1.00 96.88 82 ARG A O 1
ATOM 605 N N . ILE A 1 83 ? 5.525 -7.990 -8.296 1.00 97.25 83 ILE A N 1
ATOM 606 C CA . ILE A 1 83 ? 6.005 -6.626 -7.994 1.00 97.25 83 ILE A CA 1
ATOM 607 C C . ILE A 1 83 ? 6.218 -5.834 -9.288 1.00 97.25 83 ILE A C 1
ATOM 609 O O . ILE A 1 83 ? 5.774 -4.694 -9.391 1.00 97.25 83 ILE A O 1
ATOM 613 N N . MET A 1 84 ? 6.847 -6.440 -10.299 1.00 97.00 84 MET A N 1
ATOM 614 C CA . MET A 1 84 ? 7.069 -5.789 -11.592 1.00 97.00 84 MET A CA 1
ATOM 615 C C . MET A 1 84 ? 5.745 -5.416 -12.278 1.00 97.00 84 MET A C 1
ATOM 617 O O . MET A 1 84 ? 5.606 -4.291 -12.763 1.00 97.00 84 MET A O 1
ATOM 621 N N . ARG A 1 85 ? 4.756 -6.323 -12.290 1.00 96.75 85 ARG A N 1
ATOM 622 C CA . ARG A 1 85 ? 3.418 -6.041 -12.840 1.00 96.75 85 ARG A CA 1
ATOM 623 C C . ARG A 1 85 ? 2.696 -4.944 -12.062 1.00 96.75 85 ARG A C 1
ATOM 625 O O . ARG A 1 85 ? 2.146 -4.046 -12.688 1.00 96.75 85 ARG A O 1
ATOM 632 N N . GLN A 1 86 ? 2.712 -4.993 -10.731 1.00 97.50 86 GLN A N 1
ATOM 633 C CA . GLN A 1 86 ? 2.079 -3.985 -9.876 1.00 97.50 86 GLN A CA 1
ATOM 634 C C . GLN A 1 86 ? 2.710 -2.606 -10.090 1.00 97.50 86 GLN A C 1
ATOM 636 O O . GLN A 1 86 ? 1.992 -1.645 -10.346 1.00 97.50 86 GLN A O 1
ATOM 641 N N . ALA A 1 87 ? 4.042 -2.513 -10.080 1.00 97.38 87 ALA A N 1
ATOM 642 C CA . ALA A 1 87 ? 4.758 -1.262 -10.317 1.00 97.38 87 ALA A CA 1
ATOM 643 C C . ALA A 1 87 ? 4.440 -0.674 -11.702 1.00 97.38 87 ALA A C 1
ATOM 645 O O . ALA A 1 87 ? 4.185 0.522 -11.822 1.00 97.38 87 ALA A O 1
ATOM 646 N N . SER A 1 88 ? 4.390 -1.527 -12.732 1.00 94.94 88 SER A N 1
ATOM 647 C CA . SER A 1 88 ? 4.031 -1.112 -14.095 1.00 94.94 88 SER A CA 1
ATOM 648 C C . SER A 1 88 ? 2.575 -0.652 -14.197 1.00 94.94 88 SER A C 1
ATOM 650 O O . SER A 1 88 ? 2.296 0.348 -14.843 1.00 94.94 88 SER A O 1
ATOM 652 N N . SER A 1 89 ? 1.649 -1.375 -13.559 1.00 95.12 89 SER A N 1
ATOM 653 C CA . SER A 1 89 ? 0.215 -1.071 -13.601 1.00 95.12 89 SER A CA 1
ATOM 654 C C . SER A 1 89 ? -0.135 0.214 -12.864 1.00 95.12 89 SER A C 1
ATOM 656 O O . SER A 1 89 ? -1.046 0.918 -13.283 1.00 95.12 89 SER A O 1
ATOM 658 N N . TRP A 1 90 ? 0.535 0.492 -11.748 1.00 97.06 90 TRP A N 1
ATOM 659 C CA . TRP A 1 90 ? 0.291 1.703 -10.976 1.00 97.06 90 TRP A CA 1
ATOM 660 C C . TRP A 1 90 ? 0.933 2.927 -11.628 1.00 97.06 90 TRP A C 1
ATOM 662 O O . TRP A 1 90 ? 0.312 3.987 -11.681 1.00 97.06 90 TRP A O 1
ATOM 672 N N . GLY A 1 91 ? 2.164 2.780 -12.126 1.00 94.81 91 GLY A N 1
ATOM 673 C CA . GLY A 1 91 ? 2.964 3.898 -12.612 1.00 94.81 91 GLY A CA 1
ATOM 674 C C . GLY A 1 91 ? 3.465 4.801 -11.480 1.00 94.81 91 GLY A C 1
ATOM 675 O O . GLY A 1 91 ? 2.960 4.792 -10.357 1.00 94.81 91 GLY A O 1
ATOM 676 N N . ARG A 1 92 ? 4.495 5.599 -11.776 1.00 95.88 92 ARG A N 1
ATOM 677 C CA . ARG A 1 92 ? 5.176 6.442 -10.782 1.00 95.88 92 ARG A CA 1
ATOM 678 C C . ARG A 1 92 ? 4.239 7.445 -10.097 1.00 95.88 92 ARG A C 1
ATOM 680 O O . ARG A 1 92 ? 4.258 7.534 -8.877 1.00 95.88 92 ARG A O 1
ATOM 687 N N . ILE A 1 93 ? 3.411 8.153 -10.867 1.00 95.81 93 ILE A N 1
ATOM 688 C CA . ILE A 1 93 ? 2.562 9.249 -10.365 1.00 95.81 93 ILE A CA 1
ATOM 689 C C . ILE A 1 93 ? 1.559 8.738 -9.322 1.00 95.81 93 ILE A C 1
ATOM 691 O O . ILE A 1 93 ? 1.521 9.236 -8.201 1.00 95.81 93 ILE A O 1
ATOM 695 N N . ASN A 1 94 ? 0.805 7.678 -9.636 1.00 97.31 94 ASN A N 1
ATOM 696 C CA . ASN A 1 94 ? -0.151 7.117 -8.676 1.00 97.31 94 ASN A CA 1
ATOM 697 C C . ASN A 1 94 ? 0.545 6.530 -7.436 1.00 97.31 94 ASN A C 1
ATOM 699 O O . ASN A 1 94 ? -0.052 6.495 -6.361 1.00 97.31 94 ASN A O 1
ATOM 703 N N . LEU A 1 95 ? 1.789 6.047 -7.564 1.00 98.12 95 LEU A N 1
ATOM 704 C CA . LEU A 1 95 ? 2.572 5.569 -6.421 1.00 98.12 95 LEU A CA 1
ATOM 705 C C . LEU A 1 95 ? 3.029 6.722 -5.520 1.00 98.12 95 LEU A C 1
ATOM 707 O O . LEU A 1 95 ? 3.012 6.561 -4.303 1.00 98.12 95 LEU A O 1
ATOM 711 N N . GLU A 1 96 ? 3.393 7.878 -6.078 1.00 97.94 96 GLU A N 1
ATOM 712 C CA . GLU A 1 96 ? 3.697 9.091 -5.305 1.00 97.94 96 GLU A CA 1
ATOM 713 C C . GLU A 1 96 ? 2.454 9.570 -4.524 1.00 97.94 96 GLU A C 1
ATOM 715 O O . GLU A 1 96 ? 2.528 9.754 -3.306 1.00 97.94 96 GLU A O 1
ATOM 720 N N . ASP A 1 97 ? 1.288 9.640 -5.174 1.00 98.12 97 ASP A N 1
ATOM 721 C CA . ASP A 1 97 ? 0.008 9.984 -4.528 1.00 98.12 97 ASP A CA 1
ATOM 722 C C . ASP A 1 97 ? -0.383 8.985 -3.423 1.00 98.12 97 ASP A C 1
ATOM 724 O O . ASP A 1 97 ? -0.873 9.353 -2.344 1.00 98.12 97 ASP A O 1
ATOM 728 N N . ALA A 1 98 ? -0.161 7.692 -3.676 1.00 98.38 98 ALA A N 1
ATOM 729 C CA . ALA A 1 98 ? -0.399 6.636 -2.703 1.00 98.38 98 ALA A CA 1
ATOM 730 C C . ALA A 1 98 ? 0.494 6.792 -1.469 1.00 98.38 98 ALA A C 1
ATOM 732 O O . ALA A 1 98 ? 0.010 6.669 -0.343 1.00 98.38 98 ALA A O 1
ATOM 733 N N . LEU A 1 99 ? 1.781 7.092 -1.664 1.00 98.56 99 LEU A N 1
ATOM 734 C CA . LEU A 1 99 ? 2.727 7.325 -0.573 1.00 98.56 99 LEU A CA 1
ATOM 735 C C . LEU A 1 99 ? 2.309 8.517 0.295 1.00 98.56 99 LEU A C 1
ATOM 737 O O . LEU A 1 99 ? 2.402 8.420 1.521 1.00 98.56 99 LEU A O 1
ATOM 741 N N . GLY A 1 100 ? 1.801 9.595 -0.312 1.00 98.25 100 GLY A N 1
ATOM 742 C CA . GLY A 1 100 ? 1.208 10.720 0.418 1.00 98.25 100 GLY A CA 1
ATOM 743 C C . GLY A 1 100 ? 0.018 10.277 1.272 1.00 98.25 100 GLY A C 1
ATOM 744 O O . GLY A 1 100 ? 0.033 10.432 2.490 1.00 98.25 100 GLY A O 1
ATOM 745 N N . THR A 1 101 ? -0.949 9.586 0.657 1.00 98.31 101 THR A N 1
ATOM 746 C CA . THR A 1 101 ? -2.148 9.071 1.347 1.00 98.31 101 THR A CA 1
ATOM 747 C C . THR A 1 101 ? -1.803 8.162 2.538 1.00 98.31 101 THR A C 1
ATOM 749 O O . THR A 1 101 ? -2.438 8.243 3.594 1.00 98.31 101 THR A O 1
ATOM 752 N N . ILE A 1 102 ? -0.802 7.288 2.387 1.00 98.31 102 ILE A N 1
ATOM 753 C CA . ILE A 1 102 ? -0.344 6.394 3.462 1.00 98.31 102 ILE A CA 1
ATOM 754 C C . ILE A 1 102 ? 0.314 7.193 4.590 1.00 98.31 102 ILE A C 1
ATOM 756 O O . ILE A 1 102 ? 0.045 6.925 5.759 1.00 98.31 102 ILE A O 1
ATOM 760 N N . THR A 1 103 ? 1.152 8.174 4.248 1.00 97.62 103 THR A N 1
ATOM 761 C CA . THR A 1 103 ? 1.870 9.007 5.224 1.00 97.62 103 THR A CA 1
ATOM 762 C C . THR A 1 103 ? 0.902 9.838 6.063 1.00 97.62 103 THR A C 1
ATOM 764 O O . THR A 1 103 ? 1.014 9.844 7.287 1.00 97.62 103 THR A O 1
ATOM 767 N N . ASP A 1 104 ? -0.101 10.455 5.437 1.00 97.06 104 ASP A N 1
ATOM 768 C CA . ASP A 1 104 ? -1.129 11.232 6.139 1.00 97.06 104 ASP A CA 1
ATOM 769 C C . ASP A 1 104 ? -1.963 10.356 7.083 1.00 97.06 104 ASP A C 1
ATOM 771 O O . ASP A 1 104 ? -2.312 10.761 8.197 1.00 97.06 104 ASP A O 1
ATOM 775 N N . THR A 1 105 ? -2.262 9.124 6.660 1.00 97.56 105 THR A N 1
ATOM 776 C CA . THR A 1 105 ? -3.001 8.166 7.491 1.00 97.56 105 THR A CA 1
ATOM 777 C C . THR A 1 105 ? -2.160 7.700 8.682 1.00 97.56 105 THR A C 1
ATOM 779 O O . THR A 1 105 ? -2.674 7.662 9.797 1.00 97.56 105 THR A O 1
ATOM 782 N N . ASP A 1 106 ? -0.872 7.392 8.483 1.00 95.69 106 ASP A N 1
ATOM 783 C CA . ASP A 1 106 ? 0.041 7.012 9.574 1.00 95.69 106 ASP A CA 1
ATOM 784 C C . ASP A 1 106 ? 0.231 8.162 10.577 1.00 95.69 106 ASP A C 1
ATOM 786 O O . ASP A 1 106 ? 0.190 7.930 11.785 1.00 95.69 106 ASP A O 1
ATOM 790 N N . LEU A 1 107 ? 0.350 9.407 10.098 1.00 96.00 107 LEU A N 1
ATOM 791 C CA . LEU A 1 107 ? 0.386 10.592 10.959 1.00 96.00 107 LEU A CA 1
ATOM 792 C C . LEU A 1 107 ? -0.910 10.736 11.763 1.00 96.00 107 LEU A C 1
ATOM 794 O O . LEU A 1 107 ? -0.854 10.980 12.968 1.00 96.00 107 LEU A O 1
ATOM 798 N N . THR A 1 108 ? -2.061 10.543 11.111 1.00 96.19 108 THR A N 1
ATOM 799 C CA . THR A 1 108 ? -3.365 10.585 11.780 1.00 96.19 108 THR A CA 1
ATOM 800 C C . THR A 1 108 ? -3.395 9.565 12.911 1.00 96.19 108 THR A C 1
ATOM 802 O O . THR A 1 108 ? -3.570 9.984 14.045 1.00 96.19 108 THR A O 1
ATOM 805 N N . LEU A 1 109 ? -3.094 8.286 12.656 1.00 95.12 109 LEU A N 1
ATOM 806 C CA . LEU A 1 109 ? -3.092 7.214 13.671 1.00 95.12 109 LEU A CA 1
ATOM 807 C C . LEU A 1 109 ? -2.172 7.464 14.876 1.00 95.12 109 LEU A C 1
ATOM 809 O O . LEU A 1 109 ? -2.365 6.878 15.937 1.00 95.12 109 LEU A O 1
ATOM 813 N N . ARG A 1 110 ? -1.126 8.277 14.710 1.00 93.50 110 ARG A N 1
ATOM 814 C CA . ARG A 1 110 ? -0.168 8.609 15.779 1.00 93.50 110 ARG A CA 1
ATOM 815 C C . ARG A 1 110 ? -0.507 9.899 16.520 1.00 93.50 110 ARG A C 1
ATOM 817 O O . ARG A 1 110 ? 0.171 10.239 17.487 1.00 93.50 110 ARG A O 1
ATOM 824 N N . SER A 1 111 ? -1.508 10.630 16.052 1.00 92.50 111 SER A N 1
ATOM 825 C CA . SER A 1 111 ? -1.972 11.879 16.647 1.00 92.50 111 SER A CA 1
ATOM 826 C C . SER A 1 111 ? -3.183 11.640 17.551 1.00 92.50 111 SER A C 1
ATOM 828 O O . SER A 1 111 ? -3.809 10.583 17.517 1.00 92.50 111 SER A O 1
ATOM 830 N N . ALA A 1 112 ? -3.544 12.629 18.368 1.00 85.69 112 ALA A N 1
ATOM 831 C CA . ALA A 1 112 ? -4.813 12.583 19.082 1.00 85.69 112 ALA A CA 1
ATOM 832 C C . ALA A 1 112 ? -5.965 12.836 18.093 1.00 85.69 112 ALA A C 1
ATOM 834 O O . ALA A 1 112 ? -6.123 13.948 17.590 1.00 85.69 112 ALA A O 1
ATOM 835 N N . HIS A 1 113 ? -6.781 11.815 17.833 1.00 89.62 113 HIS A N 1
ATOM 836 C CA . HIS A 1 113 ? -7.991 11.925 17.018 1.00 89.62 113 HIS A CA 1
ATOM 837 C C . HIS A 1 113 ? -9.149 11.113 17.608 1.00 89.62 113 HIS A C 1
ATOM 839 O O . HIS A 1 113 ? -8.957 10.209 18.413 1.00 89.62 113 HIS A O 1
ATOM 845 N N . SER A 1 114 ? -10.375 11.436 17.191 1.00 87.69 114 SER A N 1
ATOM 846 C CA . SER A 1 114 ? -11.607 10.772 17.648 1.00 87.69 114 SER A CA 1
ATOM 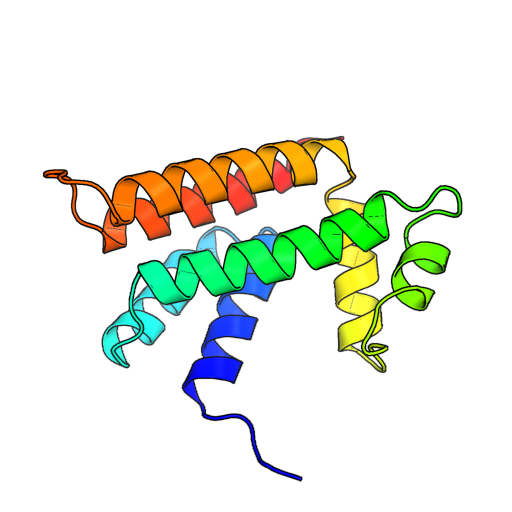847 C C . SER A 1 114 ? -12.130 9.697 16.690 1.00 87.69 114 SER A C 1
ATOM 849 O O . SER A 1 114 ? -13.032 8.938 17.039 1.00 87.69 114 SER A O 1
ATOM 851 N N . ALA A 1 115 ? -11.599 9.634 15.465 1.00 89.00 115 ALA A N 1
ATOM 852 C CA . ALA A 1 115 ? -12.014 8.645 14.474 1.00 89.00 115 ALA A CA 1
ATOM 853 C C . ALA A 1 115 ? -11.525 7.229 14.848 1.00 89.00 115 ALA A C 1
ATOM 855 O O . ALA A 1 115 ? -10.410 7.104 15.338 1.00 89.00 115 ALA A O 1
ATOM 856 N N . PRO A 1 116 ? -12.285 6.155 14.568 1.00 95.06 116 PRO A N 1
ATOM 857 C CA . PRO A 1 116 ? -11.809 4.793 14.809 1.00 95.06 116 PRO A CA 1
ATOM 858 C C . PRO A 1 116 ? -10.655 4.393 13.874 1.00 95.06 116 PRO A C 1
ATOM 860 O O . PRO A 1 116 ? -10.827 4.374 12.652 1.00 95.06 116 PRO A O 1
ATOM 863 N N . ASP A 1 117 ? -9.518 3.981 14.436 1.00 95.56 117 ASP A N 1
ATOM 864 C CA . ASP A 1 117 ? -8.288 3.620 13.711 1.00 95.56 117 ASP A CA 1
ATOM 865 C C . ASP A 1 117 ? -8.509 2.586 12.602 1.00 95.56 117 ASP A C 1
ATOM 867 O O . ASP A 1 117 ? -8.026 2.734 11.479 1.00 95.56 117 ASP A O 1
ATOM 871 N N . ARG A 1 118 ? -9.279 1.530 12.901 1.00 96.31 118 ARG A N 1
ATOM 872 C CA . ARG A 1 118 ? -9.567 0.454 11.937 1.00 96.31 118 ARG A CA 1
ATOM 873 C C . ARG A 1 118 ? -10.297 0.986 10.705 1.00 96.31 118 ARG A C 1
ATOM 875 O O . ARG A 1 118 ? -9.965 0.617 9.584 1.00 96.31 118 ARG A O 1
ATOM 882 N N . ALA A 1 119 ? -11.242 1.903 10.910 1.00 96.06 119 ALA A N 1
ATOM 883 C CA . ALA A 1 119 ? -11.997 2.513 9.823 1.00 96.06 119 ALA A CA 1
ATOM 884 C C . ALA A 1 119 ? -11.137 3.483 8.997 1.00 96.06 119 ALA A C 1
ATOM 886 O O . ALA A 1 119 ? -11.359 3.621 7.794 1.00 96.06 119 ALA A O 1
ATOM 887 N N . LEU A 1 120 ? -10.159 4.161 9.612 1.00 96.81 120 LEU A N 1
ATOM 888 C CA . LEU A 1 120 ? -9.196 4.993 8.882 1.00 96.81 120 LEU A CA 1
ATOM 889 C C . LEU A 1 120 ? -8.349 4.144 7.929 1.00 96.81 120 LEU A C 1
ATOM 891 O O . LEU A 1 120 ? -8.273 4.451 6.739 1.00 96.81 120 LEU A O 1
ATOM 895 N N . VAL A 1 121 ? -7.784 3.043 8.428 1.00 97.94 121 VAL A N 1
ATOM 896 C CA . VAL A 1 121 ? -6.949 2.138 7.627 1.00 97.94 121 VAL A CA 1
ATOM 897 C C . VAL A 1 121 ? -7.749 1.433 6.532 1.00 97.94 121 VAL A C 1
ATOM 899 O O . VAL A 1 121 ? -7.288 1.354 5.395 1.00 97.94 121 VAL A O 1
ATOM 902 N N . GLU A 1 122 ? -8.967 0.975 6.824 1.00 97.88 122 GLU A N 1
ATOM 903 C CA . GLU A 1 122 ? -9.837 0.365 5.813 1.00 97.88 122 GLU A CA 1
ATOM 904 C C . GLU A 1 122 ? -10.151 1.341 4.669 1.00 97.88 122 GLU A C 1
ATOM 906 O O . GLU A 1 122 ? -9.970 1.009 3.494 1.00 97.88 122 GLU A O 1
ATOM 911 N N . ARG A 1 123 ? -10.541 2.583 4.992 1.00 97.88 123 ARG A N 1
ATOM 912 C CA . ARG A 1 123 ? -10.794 3.620 3.978 1.00 97.88 123 ARG A CA 1
ATOM 913 C C . ARG A 1 123 ? -9.543 3.972 3.187 1.00 97.88 123 ARG A C 1
ATOM 915 O O . ARG A 1 123 ? -9.648 4.178 1.978 1.00 97.88 123 ARG A O 1
ATOM 922 N N . MET A 1 124 ? -8.382 4.039 3.841 1.00 98.44 124 MET A N 1
ATOM 923 C CA . MET A 1 124 ? -7.100 4.248 3.171 1.00 98.44 124 MET A CA 1
ATOM 924 C C . MET A 1 124 ? -6.866 3.144 2.135 1.00 98.44 124 MET A C 1
ATOM 926 O O . MET A 1 124 ? -6.661 3.452 0.965 1.00 98.44 124 MET A O 1
ATOM 930 N N . PHE A 1 125 ? -6.973 1.868 2.511 1.00 98.50 125 PHE A N 1
ATOM 931 C CA . PHE A 1 125 ? -6.747 0.760 1.580 1.00 98.50 125 PHE A CA 1
ATOM 932 C C . PHE A 1 125 ? -7.744 0.725 0.418 1.00 98.50 125 PHE A C 1
ATOM 934 O O . PHE A 1 125 ? -7.332 0.525 -0.727 1.00 98.50 125 PHE A O 1
ATOM 941 N N . ILE A 1 126 ? -9.029 0.988 0.672 1.00 98.06 126 ILE A N 1
ATOM 942 C CA . ILE A 1 126 ? -10.034 1.109 -0.395 1.00 98.06 126 ILE A CA 1
ATOM 943 C C . ILE A 1 126 ? -9.672 2.260 -1.339 1.00 98.06 126 ILE A C 1
ATOM 945 O O . ILE A 1 126 ? -9.672 2.084 -2.558 1.00 98.06 126 ILE A O 1
ATOM 949 N N . ARG A 1 127 ? -9.315 3.432 -0.796 1.00 97.75 127 ARG A N 1
ATOM 950 C CA . ARG A 1 127 ? -8.897 4.593 -1.593 1.00 97.75 127 ARG A CA 1
ATOM 951 C C . ARG A 1 127 ? -7.681 4.267 -2.458 1.00 97.75 127 ARG A C 1
ATOM 953 O O . ARG A 1 127 ? -7.685 4.635 -3.628 1.00 97.75 127 ARG A O 1
ATOM 960 N N . LEU A 1 128 ? -6.687 3.564 -1.919 1.00 98.19 128 LEU A N 1
ATOM 961 C CA . LEU A 1 128 ? -5.509 3.126 -2.669 1.00 98.19 128 LEU A CA 1
ATOM 962 C C . LEU A 1 128 ? -5.900 2.195 -3.826 1.00 98.19 128 LEU A C 1
ATOM 964 O O . LEU A 1 128 ? -5.559 2.473 -4.973 1.00 98.19 128 LEU A O 1
ATOM 968 N N . ALA A 1 129 ? -6.688 1.147 -3.575 1.00 97.25 129 ALA A N 1
ATOM 969 C CA . ALA A 1 129 ? -7.122 0.237 -4.639 1.00 97.25 129 ALA A CA 1
ATOM 970 C C . ALA A 1 129 ? -7.936 0.940 -5.744 1.00 97.25 129 ALA A C 1
ATOM 972 O O . ALA A 1 129 ? -7.907 0.519 -6.899 1.00 97.25 129 ALA A O 1
ATOM 973 N N . MET A 1 130 ? -8.647 2.021 -5.411 1.00 95.94 130 MET A N 1
ATOM 974 C CA . MET A 1 130 ? -9.346 2.862 -6.387 1.00 95.94 130 MET A CA 1
ATOM 975 C C . MET A 1 130 ? -8.410 3.837 -7.115 1.00 95.94 130 MET A C 1
ATOM 977 O O . MET A 1 130 ? -8.603 4.082 -8.304 1.00 95.94 130 MET A O 1
ATOM 981 N N . LEU A 1 131 ? -7.393 4.376 -6.434 1.00 95.50 131 LEU A N 1
ATOM 982 C CA . LEU A 1 131 ? -6.370 5.249 -7.017 1.00 95.50 131 LEU A CA 1
ATOM 983 C C . LEU A 1 131 ? -5.611 4.530 -8.135 1.00 95.50 131 LEU A C 1
ATOM 985 O O . LEU A 1 131 ? -5.541 5.051 -9.242 1.00 95.50 131 LEU A O 1
ATOM 989 N N . GLY A 1 132 ? -5.143 3.304 -7.891 1.00 92.25 132 GLY A N 1
ATOM 990 C CA . GLY A 1 132 ? -4.400 2.537 -8.896 1.00 92.25 132 GLY A CA 1
ATOM 991 C C . GLY A 1 132 ? -5.225 2.098 -10.118 1.00 92.25 132 GLY A C 1
ATOM 992 O O . GLY A 1 132 ? -4.655 1.623 -11.093 1.00 92.25 132 GLY A O 1
ATOM 993 N N . ARG A 1 133 ? -6.559 2.268 -10.106 1.00 90.81 133 ARG A N 1
ATOM 994 C CA . ARG A 1 133 ? -7.426 2.055 -11.285 1.00 90.81 133 ARG A CA 1
ATOM 995 C C . ARG A 1 133 ? -7.494 3.267 -12.214 1.00 90.81 133 ARG A C 1
ATOM 997 O O . ARG A 1 133 ? -8.012 3.141 -13.326 1.00 90.81 133 ARG A O 1
ATOM 1004 N N . ARG A 1 134 ? -7.039 4.443 -11.774 1.00 87.12 134 ARG A N 1
ATOM 1005 C CA . ARG A 1 134 ? -6.963 5.624 -12.640 1.00 87.12 134 ARG A CA 1
ATOM 1006 C C . ARG A 1 134 ? -5.902 5.352 -13.700 1.00 87.12 134 ARG A C 1
ATOM 1008 O O . ARG A 1 134 ? -4.806 4.913 -13.366 1.00 87.12 134 ARG A O 1
ATOM 1015 N N . LYS A 1 135 ? -6.228 5.590 -14.971 1.00 67.44 135 LYS A N 1
ATOM 1016 C CA . LYS A 1 135 ? -5.222 5.522 -16.037 1.00 67.44 135 LYS A CA 1
ATOM 1017 C C . LYS A 1 135 ? -4.138 6.558 -15.720 1.00 67.44 135 LYS A C 1
ATOM 1019 O O . LYS A 1 135 ? -4.476 7.734 -15.601 1.00 67.44 135 LYS A O 1
ATOM 1024 N N . ALA A 1 136 ? -2.910 6.085 -15.508 1.00 57.47 136 ALA A N 1
ATOM 1025 C CA . ALA A 1 136 ? -1.716 6.925 -15.454 1.00 57.47 136 ALA A CA 1
ATOM 1026 C C . ALA A 1 136 ? -1.392 7.481 -16.845 1.00 57.47 136 ALA A C 1
ATOM 1028 O O . ALA A 1 136 ? -1.726 6.791 -17.840 1.00 57.47 136 ALA A O 1
#

Sequence (136 aa):
ACAPVSNEADLDDILNVVTDLKAAEIGPVLSRLYAQGTQPVALCIGALRHFRQLHTVASDPGGAGAGIGRLRPPVFGPRRDRIMRQASSWGRINLEDALGTITDTDLTLRSAHSAPDRALVERMFIRLAMLGRRKA